Protein AF-A0A947B324-F1 (afdb_monomer_lite)

Secondary structure (DSSP, 8-state):
-EEEE-SSEEEEEEEEE-SSS-BEEEEEEEEEEHHHHTTSGGGTTTHHHHB-TTSEEEEEEEEEEBSSSEEEEE-HHHHTTS---

Foldseek 3Di:
DDWDDDPFKTKDKDWDQDPVVQWTWMKIWMKGALVVQCVVVVCVVCSVQQADPVRIHIWIKIWTDGNVDIDIDTPVVVVVPRDDD

Sequence (85 aa):
RLHLVGPIVQAEGTGTAGLLDKKLDLRLLIQIRAQYVGKIAPLRDIVTKIADEHGFVQLPLTIGGTLDEPVYGLDQRWLKKLPKG

pLDDT: mean 84.59, std 9.08, range [50.0, 93.31]

Structure (mmCIF, N/CA/C/O backbone):
data_AF-A0A947B324-F1
#
_entry.id   AF-A0A947B324-F1
#
loop_
_atom_site.group_PDB
_atom_site.id
_atom_site.type_symbol
_atom_site.label_atom_id
_atom_site.label_alt_id
_atom_site.label_comp_id
_atom_site.label_asym_id
_atom_site.label_entity_id
_atom_site.label_seq_id
_atom_site.pdbx_PDB_ins_code
_atom_site.Cartn_x
_atom_site.Cartn_y
_atom_site.Cartn_z
_atom_site.occupancy
_atom_site.B_iso_or_equiv
_atom_site.auth_seq_id
_atom_site.auth_comp_id
_atom_site.auth_asym_id
_atom_site.auth_atom_id
_atom_site.pdbx_PDB_model_num
ATOM 1 N N . ARG A 1 1 ? 4.179 12.735 -8.457 1.00 73.25 1 ARG A N 1
ATOM 2 C CA . ARG A 1 1 ? 3.237 12.432 -7.350 1.00 73.25 1 ARG A CA 1
ATOM 3 C C . ARG A 1 1 ? 1.969 11.890 -7.985 1.00 73.25 1 ARG A C 1
ATOM 5 O O . ARG A 1 1 ? 1.546 12.464 -8.979 1.00 73.25 1 ARG A O 1
ATOM 12 N N . LEU A 1 2 ? 1.443 10.776 -7.486 1.00 78.06 2 LEU A N 1
ATOM 13 C CA . LEU A 1 2 ? 0.289 10.081 -8.056 1.00 78.06 2 LEU A CA 1
ATOM 14 C C . LEU A 1 2 ? -0.891 10.253 -7.098 1.00 78.06 2 LEU A C 1
ATOM 16 O O . LEU A 1 2 ? -0.720 10.087 -5.892 1.00 78.06 2 LEU A O 1
ATOM 20 N N . HIS A 1 3 ? -2.044 10.649 -7.626 1.00 86.00 3 HIS A N 1
ATOM 21 C CA . HIS A 1 3 ? -3.255 10.860 -6.843 1.00 86.00 3 HIS A CA 1
ATOM 22 C C . HIS A 1 3 ? -4.446 10.320 -7.625 1.00 86.00 3 HIS A C 1
ATOM 24 O O . HIS A 1 3 ? -4.619 10.653 -8.797 1.00 86.00 3 HIS A O 1
ATOM 30 N N . LEU A 1 4 ? -5.231 9.461 -6.986 1.00 82.31 4 LEU A N 1
ATOM 31 C CA . LEU A 1 4 ? -6.369 8.796 -7.599 1.00 82.31 4 LEU A CA 1
ATOM 32 C C . LEU A 1 4 ? -7.525 8.831 -6.605 1.00 82.31 4 LEU A C 1
ATOM 34 O O . LEU A 1 4 ? -7.424 8.276 -5.513 1.00 82.31 4 LEU A O 1
ATOM 38 N N . VAL A 1 5 ? -8.609 9.511 -6.974 1.00 84.44 5 VAL A N 1
ATOM 39 C CA . VAL A 1 5 ? -9.778 9.705 -6.110 1.00 84.44 5 VAL A CA 1
ATOM 40 C C . VAL A 1 5 ? -10.966 9.002 -6.738 1.00 84.44 5 VAL A C 1
ATOM 42 O O . VAL A 1 5 ? -11.432 9.383 -7.809 1.00 84.44 5 VAL A O 1
ATOM 45 N N . GLY A 1 6 ? -11.450 7.967 -6.063 1.00 81.50 6 GLY A N 1
ATOM 46 C CA . GLY A 1 6 ? -12.663 7.252 -6.421 1.00 81.50 6 GLY A CA 1
ATOM 47 C C . GLY A 1 6 ? -13.644 7.176 -5.248 1.00 81.50 6 GLY A C 1
ATOM 48 O O . GLY A 1 6 ? -13.274 7.404 -4.096 1.00 81.50 6 GLY A O 1
ATOM 49 N N . PRO A 1 7 ? -14.907 6.805 -5.516 1.00 77.00 7 PRO A N 1
ATOM 50 C CA . PRO A 1 7 ? -15.953 6.725 -4.490 1.00 77.00 7 PRO A CA 1
ATOM 51 C C . PRO A 1 7 ? -15.738 5.587 -3.475 1.00 77.00 7 PRO A C 1
ATOM 53 O O . PRO A 1 7 ? -16.318 5.596 -2.390 1.00 77.00 7 PRO A O 1
ATOM 56 N N . ILE A 1 8 ? -14.933 4.583 -3.833 1.00 78.62 8 ILE A N 1
ATOM 57 C CA . ILE A 1 8 ? -14.701 3.364 -3.038 1.00 78.62 8 ILE A CA 1
ATOM 58 C C . ILE A 1 8 ? -13.251 3.262 -2.557 1.00 78.62 8 ILE A C 1
ATOM 60 O O . ILE A 1 8 ? -12.984 2.677 -1.504 1.00 78.62 8 ILE A O 1
ATOM 64 N N . VAL A 1 9 ? -12.327 3.820 -3.336 1.00 85.00 9 VAL A N 1
ATOM 65 C CA . VAL A 1 9 ? -10.891 3.728 -3.118 1.00 85.00 9 VAL A CA 1
ATOM 66 C C . VAL A 1 9 ? -10.252 5.068 -3.442 1.00 85.00 9 VAL A C 1
ATOM 68 O O . VAL A 1 9 ? -10.575 5.691 -4.453 1.00 85.00 9 VAL A O 1
ATOM 71 N N . GLN A 1 10 ? -9.348 5.498 -2.578 1.00 90.12 10 GLN A N 1
ATOM 72 C CA . GLN A 1 10 ? -8.477 6.640 -2.805 1.00 90.12 10 GLN A CA 1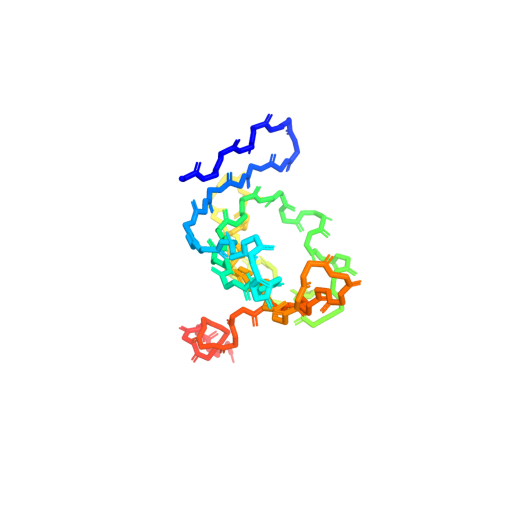
ATOM 73 C C . GLN A 1 10 ? -7.037 6.151 -2.709 1.00 90.12 10 GLN A C 1
ATOM 75 O O . GLN A 1 10 ? -6.744 5.239 -1.936 1.00 90.12 10 GLN A O 1
ATOM 80 N N . ALA A 1 11 ? -6.146 6.713 -3.512 1.00 90.00 11 ALA A N 1
ATOM 81 C CA . ALA A 1 11 ? -4.739 6.362 -3.490 1.00 90.00 11 ALA A CA 1
ATOM 82 C C . ALA A 1 11 ? -3.878 7.612 -3.637 1.00 90.00 11 ALA A C 1
ATOM 84 O O . ALA A 1 11 ? -4.057 8.407 -4.562 1.00 90.00 11 ALA A O 1
ATOM 85 N N . GLU A 1 12 ? -2.898 7.738 -2.754 1.00 92.38 12 GLU A N 1
ATOM 86 C CA . GLU A 1 12 ? -1.817 8.709 -2.865 1.00 92.38 12 GLU A CA 1
ATOM 87 C C . GLU A 1 12 ? -0.492 7.981 -2.991 1.00 92.38 12 GLU A C 1
ATOM 89 O O . GLU A 1 12 ? -0.285 6.943 -2.373 1.00 92.38 12 GLU A O 1
ATOM 94 N N . GLY A 1 13 ? 0.432 8.514 -3.783 1.00 89.94 13 GLY A N 1
ATOM 95 C CA . GLY A 1 13 ? 1.707 7.846 -3.961 1.00 89.94 13 GLY A CA 1
ATOM 96 C C . GLY A 1 13 ? 2.842 8.707 -4.470 1.00 89.94 13 GLY A C 1
ATOM 97 O O . GLY A 1 13 ? 2.671 9.762 -5.097 1.00 89.94 13 GLY A O 1
ATOM 98 N N . THR A 1 14 ? 4.042 8.211 -4.209 1.00 92.12 14 THR A N 1
ATOM 99 C CA . THR A 1 14 ? 5.307 8.778 -4.663 1.00 92.12 14 THR A CA 1
ATOM 100 C C . THR A 1 14 ? 6.204 7.669 -5.184 1.00 92.12 14 THR A C 1
ATOM 102 O O . THR A 1 14 ? 6.027 6.500 -4.854 1.00 92.12 14 THR A O 1
ATOM 105 N N . GLY A 1 15 ? 7.156 8.034 -6.035 1.00 90.50 15 GLY A N 1
ATOM 106 C CA . GLY A 1 15 ? 8.085 7.076 -6.605 1.00 90.50 15 GLY A CA 1
ATOM 107 C C . GLY A 1 15 ? 8.602 7.504 -7.964 1.00 90.50 15 GLY A C 1
ATOM 108 O O . GLY A 1 15 ? 8.400 8.649 -8.384 1.00 90.50 15 GLY A O 1
ATOM 109 N N . THR A 1 16 ? 9.263 6.571 -8.632 1.00 90.38 16 THR A N 1
ATOM 110 C CA . THR A 1 16 ? 9.912 6.765 -9.921 1.00 90.38 16 THR A CA 1
ATOM 111 C C . THR A 1 16 ? 9.438 5.728 -10.933 1.00 90.38 16 THR A C 1
ATOM 113 O O . THR A 1 16 ? 9.150 4.574 -10.612 1.00 90.38 16 THR A O 1
ATOM 116 N N . ALA A 1 17 ? 9.355 6.178 -12.182 1.00 88.50 17 ALA A N 1
ATOM 117 C CA . ALA A 1 17 ? 9.194 5.336 -13.353 1.00 88.50 17 ALA A CA 1
ATOM 118 C C . ALA A 1 17 ? 10.286 5.750 -14.339 1.00 88.50 17 ALA A C 1
ATOM 120 O O . ALA A 1 17 ? 10.248 6.850 -14.894 1.00 88.50 17 ALA A O 1
ATOM 121 N N . GLY A 1 18 ? 11.304 4.914 -14.487 1.00 88.88 18 GLY A N 1
ATOM 122 C CA . G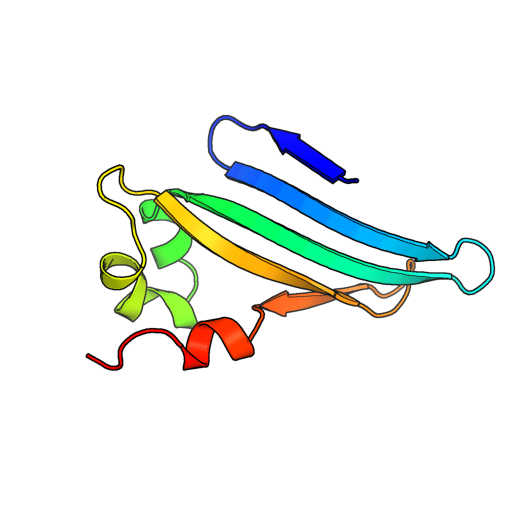LY A 1 18 ? 12.371 5.151 -15.442 1.00 88.88 18 GLY A CA 1
ATOM 123 C C . GLY A 1 18 ? 11.933 4.685 -16.823 1.00 88.88 18 GLY A C 1
ATOM 124 O O . GLY A 1 18 ? 11.604 3.523 -17.018 1.00 88.88 18 GLY A O 1
ATOM 125 N N . LEU A 1 19 ? 11.886 5.598 -17.795 1.00 85.94 19 LEU A N 1
ATOM 126 C CA . LEU A 1 19 ? 11.456 5.261 -19.159 1.00 85.94 19 LEU A CA 1
ATOM 127 C C . LEU A 1 19 ? 12.548 4.520 -19.946 1.00 85.94 19 LEU A C 1
ATOM 129 O O . LEU A 1 19 ? 12.236 3.705 -20.806 1.00 85.94 19 LEU A O 1
ATOM 133 N N . LEU A 1 20 ? 13.821 4.798 -19.642 1.00 89.25 20 LEU A N 1
ATOM 134 C CA . LEU A 1 20 ? 14.977 4.215 -20.335 1.00 89.25 20 LEU A CA 1
ATOM 135 C C . LEU A 1 20 ? 15.346 2.830 -19.795 1.00 89.25 20 LEU A C 1
ATOM 137 O O . LEU A 1 20 ? 15.591 1.912 -20.569 1.00 89.25 20 LEU A O 1
ATOM 141 N N . ASP A 1 21 ? 15.379 2.675 -18.472 1.00 88.44 21 ASP A N 1
ATOM 142 C CA . ASP A 1 21 ? 15.686 1.408 -17.796 1.00 88.44 21 ASP A CA 1
ATOM 143 C C . ASP A 1 21 ? 14.426 0.591 -17.469 1.00 88.44 21 ASP A C 1
ATOM 145 O O . ASP A 1 21 ? 14.522 -0.495 -16.897 1.00 88.44 21 ASP A O 1
ATOM 149 N N . LYS A 1 22 ? 13.251 1.125 -17.827 1.00 90.88 22 LYS A N 1
ATOM 150 C CA . LYS A 1 22 ? 11.921 0.582 -17.545 1.00 90.88 22 LYS A CA 1
ATOM 151 C C . LYS A 1 22 ? 11.662 0.297 -16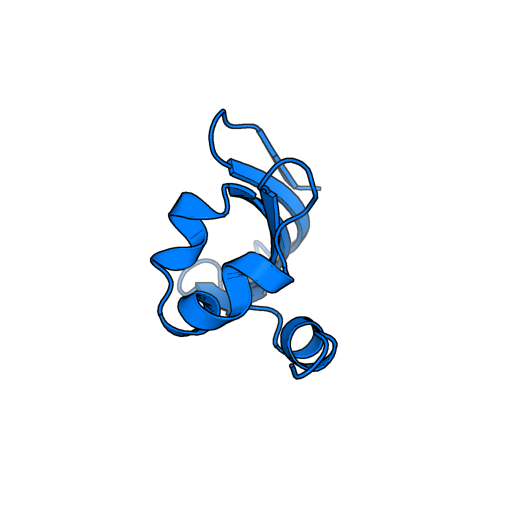.066 1.00 90.88 22 LYS A C 1
ATOM 153 O O . LYS A 1 22 ? 10.737 -0.453 -15.770 1.00 90.88 22 LYS A O 1
ATOM 158 N N . LYS A 1 23 ? 12.439 0.835 -15.123 1.00 93.31 23 LYS A N 1
ATOM 159 C CA . LYS A 1 23 ? 12.290 0.481 -13.705 1.00 93.31 23 LYS A CA 1
ATOM 160 C C . LYS A 1 23 ? 11.098 1.179 -13.070 1.00 93.31 23 LYS A C 1
ATOM 162 O O . LYS A 1 23 ? 10.862 2.364 -13.300 1.00 93.31 23 LYS A O 1
ATOM 167 N N . LEU A 1 24 ? 10.396 0.445 -12.213 1.00 91.56 24 LEU A N 1
ATOM 168 C CA . LEU A 1 24 ? 9.348 0.968 -11.345 1.00 91.56 24 LEU A CA 1
ATOM 169 C C . LEU A 1 24 ? 9.776 0.859 -9.882 1.00 91.56 24 LEU A C 1
ATOM 171 O O . LEU A 1 24 ? 10.200 -0.202 -9.428 1.00 91.56 24 LEU A O 1
ATOM 175 N N . ASP A 1 25 ? 9.617 1.954 -9.146 1.00 91.69 25 ASP A N 1
ATOM 176 C CA . ASP A 1 25 ? 9.630 1.973 -7.682 1.00 91.69 25 ASP A CA 1
ATOM 177 C C . ASP A 1 25 ? 8.592 2.992 -7.215 1.00 91.69 25 ASP A C 1
ATOM 179 O O . ASP A 1 25 ? 8.850 4.194 -7.161 1.00 91.69 25 ASP A O 1
ATOM 183 N N . LEU A 1 26 ? 7.382 2.514 -6.937 1.00 90.69 26 LEU A N 1
ATOM 184 C CA . LEU A 1 26 ? 6.272 3.316 -6.447 1.00 90.69 26 LEU A CA 1
ATOM 185 C C . LEU A 1 26 ? 5.847 2.836 -5.064 1.00 90.69 26 LEU A C 1
ATOM 187 O O . LEU A 1 26 ? 5.697 1.641 -4.803 1.00 90.69 26 LEU A O 1
ATOM 191 N N . ARG A 1 27 ? 5.567 3.797 -4.191 1.00 91.75 27 ARG A N 1
ATOM 192 C CA . ARG A 1 27 ? 4.930 3.590 -2.894 1.00 91.75 27 ARG A CA 1
ATOM 193 C C . ARG A 1 27 ? 3.581 4.269 -2.923 1.00 91.75 27 ARG A C 1
ATOM 195 O O . ARG A 1 27 ? 3.496 5.472 -3.172 1.00 91.75 27 ARG A O 1
ATOM 202 N N . LEU A 1 28 ? 2.541 3.488 -2.682 1.00 91.31 28 LEU A N 1
ATOM 203 C CA . LEU A 1 28 ? 1.164 3.947 -2.659 1.00 91.31 28 LEU A CA 1
ATOM 204 C C . LEU A 1 28 ? 0.600 3.760 -1.253 1.00 91.31 28 LEU A C 1
ATOM 206 O O . LEU A 1 28 ? 0.846 2.746 -0.609 1.00 91.31 28 LEU A O 1
ATOM 210 N N . LEU A 1 29 ? -0.190 4.715 -0.794 1.00 92.06 29 LEU A N 1
ATOM 211 C CA . LEU A 1 29 ? -1.063 4.592 0.356 1.00 92.06 29 LEU A CA 1
ATOM 212 C C . LEU A 1 29 ? -2.494 4.570 -0.165 1.00 92.06 29 LEU A C 1
ATOM 214 O O . LEU A 1 29 ? -2.977 5.563 -0.707 1.00 92.06 29 LEU A O 1
ATOM 218 N N . ILE A 1 30 ? -3.146 3.421 -0.033 1.00 91.81 30 ILE A N 1
ATOM 219 C CA . ILE A 1 30 ? -4.529 3.233 -0.453 1.00 91.81 30 ILE A CA 1
ATOM 220 C C . ILE A 1 30 ? -5.444 3.382 0.752 1.00 91.81 30 ILE A C 1
ATOM 222 O O . ILE A 1 30 ? -5.251 2.707 1.754 1.00 91.81 30 ILE A O 1
ATOM 226 N N . GLN A 1 31 ? -6.483 4.196 0.627 1.00 92.12 31 GLN A N 1
ATOM 227 C CA . GLN A 1 31 ? -7.602 4.243 1.553 1.00 92.12 31 GLN A CA 1
ATOM 228 C C . GLN A 1 31 ? -8.813 3.556 0.915 1.00 92.12 31 GLN A C 1
ATOM 230 O O . GLN A 1 31 ? -9.272 3.941 -0.160 1.00 92.12 31 GLN A O 1
AT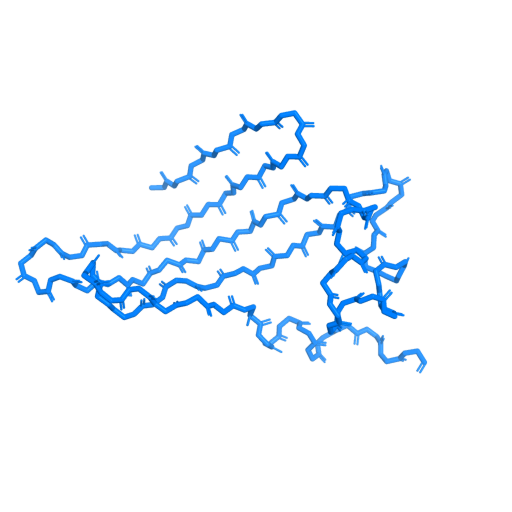OM 235 N N . ILE A 1 32 ? -9.330 2.518 1.566 1.00 91.56 32 ILE A N 1
ATOM 236 C CA . ILE A 1 32 ? -10.412 1.671 1.045 1.00 91.56 32 ILE A CA 1
ATOM 237 C C . ILE A 1 32 ? -11.362 1.268 2.176 1.00 91.56 32 ILE A C 1
ATOM 239 O O . ILE A 1 32 ? -10.939 1.119 3.319 1.00 91.56 32 ILE A O 1
ATOM 243 N N . ARG A 1 33 ? -12.656 1.070 1.892 1.00 88.69 33 ARG A N 1
ATOM 244 C CA . ARG A 1 33 ? -13.605 0.618 2.930 1.00 88.69 33 ARG A CA 1
ATOM 245 C C . ARG A 1 33 ? -13.256 -0.784 3.440 1.00 88.69 33 ARG A C 1
ATOM 247 O O . ARG A 1 33 ? -13.037 -1.701 2.644 1.00 88.69 33 ARG A O 1
ATOM 254 N N . ALA A 1 34 ? -13.319 -0.973 4.757 1.00 88.56 34 ALA A N 1
ATOM 255 C CA . ALA A 1 34 ? -13.031 -2.234 5.445 1.00 88.56 34 ALA A CA 1
ATOM 256 C C . ALA A 1 34 ? -13.801 -3.438 4.868 1.00 88.56 34 ALA A C 1
ATOM 258 O O . ALA A 1 34 ? -13.240 -4.523 4.711 1.00 88.56 34 ALA A O 1
ATOM 259 N N . GLN A 1 35 ? -15.055 -3.234 4.445 1.00 87.44 35 GLN A N 1
ATOM 260 C CA . GLN A 1 35 ? -15.890 -4.273 3.823 1.00 87.44 35 GLN A CA 1
ATOM 261 C C . GLN A 1 35 ? -15.267 -4.917 2.568 1.00 87.44 35 GLN A C 1
ATOM 263 O O . GLN A 1 35 ? -15.581 -6.057 2.230 1.00 87.44 35 GLN A O 1
ATOM 268 N N . TYR A 1 36 ? -14.388 -4.197 1.860 1.00 87.19 36 TYR A N 1
ATOM 269 C CA . TYR A 1 36 ? -13.672 -4.722 0.697 1.00 87.19 36 TYR A CA 1
ATOM 270 C C . TYR A 1 36 ? -12.342 -5.366 1.089 1.00 87.19 36 TYR A C 1
ATOM 272 O O . TYR A 1 36 ? -11.959 -6.373 0.498 1.00 87.19 36 TYR A O 1
ATOM 280 N N . VAL A 1 37 ? -11.674 -4.844 2.121 1.00 85.69 37 VAL A N 1
ATOM 281 C CA . VAL A 1 37 ? -10.408 -5.393 2.634 1.00 85.69 37 VAL A CA 1
ATOM 282 C C . VAL A 1 37 ? -10.599 -6.766 3.269 1.00 85.69 37 VAL A C 1
ATOM 284 O O . VAL A 1 37 ? -9.745 -7.628 3.098 1.00 85.69 37 VAL A O 1
ATOM 287 N N . GLY A 1 38 ? -11.746 -7.030 3.903 1.00 78.38 38 GLY A N 1
ATOM 288 C CA . GLY A 1 38 ? -12.067 -8.354 4.456 1.00 78.38 38 GLY A CA 1
ATOM 289 C C . GLY A 1 38 ? -12.073 -9.494 3.420 1.00 78.38 38 GLY A C 1
ATOM 290 O O . GLY A 1 38 ? -11.963 -10.667 3.779 1.00 78.38 38 GLY A O 1
ATOM 291 N N . LYS A 1 39 ? -12.147 -9.169 2.121 1.00 81.94 39 LYS A N 1
ATOM 292 C CA . LYS A 1 39 ? -12.034 -10.145 1.024 1.00 81.94 39 LYS A CA 1
ATOM 293 C C . LYS A 1 39 ? -10.585 -10.568 0.750 1.00 81.94 39 LYS A C 1
ATOM 295 O O . LYS A 1 39 ? -10.363 -11.605 0.131 1.00 81.94 39 LYS A O 1
ATOM 300 N N . ILE A 1 40 ? -9.602 -9.807 1.230 1.00 80.19 40 ILE A N 1
ATOM 301 C CA . ILE A 1 40 ? -8.176 -10.111 1.107 1.00 80.19 40 ILE A CA 1
ATOM 302 C C . ILE A 1 40 ? -7.814 -11.083 2.234 1.00 80.19 40 ILE A C 1
ATOM 304 O O . ILE A 1 40 ? -7.759 -10.694 3.396 1.00 80.19 40 ILE A O 1
ATOM 308 N N . ALA A 1 41 ? -7.583 -12.356 1.893 1.00 77.38 41 ALA A N 1
ATOM 309 C CA . ALA A 1 41 ? -7.371 -13.441 2.859 1.00 77.38 41 ALA A CA 1
ATOM 310 C C . ALA A 1 41 ? -6.402 -13.103 4.016 1.00 77.38 41 ALA A C 1
ATOM 312 O O . ALA A 1 41 ? -6.820 -13.256 5.160 1.00 77.38 41 ALA A O 1
ATOM 313 N N . PRO A 1 42 ? -5.181 -12.576 3.782 1.00 77.25 42 PRO A N 1
ATOM 314 C CA . PRO A 1 42 ? -4.260 -12.247 4.877 1.00 77.25 42 PRO A CA 1
ATOM 315 C C . PRO A 1 42 ? -4.706 -11.068 5.755 1.00 77.25 42 PRO A C 1
ATOM 317 O O . PRO A 1 42 ? -4.153 -10.874 6.832 1.00 77.25 42 PRO A O 1
ATOM 320 N N . LEU A 1 43 ? -5.668 -10.258 5.303 1.00 81.88 43 LEU A N 1
ATOM 321 C CA . LEU A 1 43 ? -6.145 -9.075 6.024 1.00 81.88 43 LEU A CA 1
ATOM 322 C C . LEU A 1 43 ? -7.497 -9.300 6.705 1.00 81.88 43 LEU A C 1
ATOM 324 O O . LEU A 1 43 ? -7.906 -8.479 7.523 1.00 81.88 43 LEU A O 1
ATOM 328 N N . ARG A 1 44 ? -8.185 -10.403 6.392 1.00 84.62 44 ARG A N 1
ATOM 329 C CA . ARG A 1 44 ? -9.542 -10.700 6.866 1.00 84.62 44 ARG A CA 1
ATOM 330 C C . ARG A 1 44 ? -9.666 -10.629 8.385 1.00 84.62 44 ARG A C 1
ATOM 332 O O . ARG A 1 44 ? -10.573 -9.972 8.881 1.00 84.62 44 ARG A O 1
ATOM 339 N N . ASP A 1 45 ? -8.727 -11.237 9.099 1.00 83.12 45 ASP A N 1
ATOM 340 C CA . ASP A 1 45 ? -8.798 -11.380 10.559 1.00 83.12 45 ASP A CA 1
ATOM 341 C C . ASP A 1 45 ? -8.312 -10.134 11.313 1.00 83.12 45 ASP A C 1
ATOM 343 O O . ASP A 1 45 ? -8.500 -10.007 12.523 1.00 83.12 45 ASP A O 1
ATOM 347 N N . ILE A 1 46 ? -7.681 -9.196 10.601 1.00 82.88 46 ILE A N 1
ATOM 348 C CA . ILE A 1 46 ? -7.162 -7.952 11.175 1.00 82.88 46 ILE A CA 1
ATOM 349 C C . ILE A 1 46 ? -7.920 -6.716 10.700 1.00 82.88 46 ILE A C 1
ATOM 351 O O . ILE A 1 46 ? -7.692 -5.645 11.249 1.00 82.88 46 ILE A O 1
ATOM 355 N N . VAL A 1 47 ? -8.832 -6.843 9.728 1.00 85.81 47 VAL A N 1
ATOM 356 C CA . VAL A 1 47 ? -9.503 -5.705 9.080 1.00 85.81 47 VAL A CA 1
ATOM 357 C C . VAL A 1 47 ? -10.213 -4.787 10.074 1.00 85.81 47 VAL A C 1
ATOM 359 O O . VAL A 1 47 ? -10.127 -3.572 9.955 1.00 85.81 47 VAL A O 1
ATOM 362 N N . THR A 1 48 ? -10.854 -5.356 11.095 1.00 84.56 48 THR A N 1
ATOM 363 C CA . THR A 1 48 ? -11.550 -4.602 12.148 1.00 84.56 48 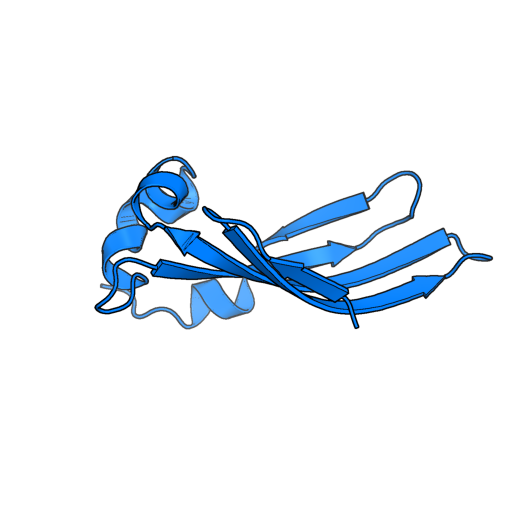THR A CA 1
ATOM 364 C C . THR A 1 48 ? -10.595 -3.887 13.100 1.00 84.56 48 THR A C 1
ATOM 366 O O . THR A 1 48 ? -10.985 -2.906 13.717 1.00 84.56 48 THR A O 1
ATOM 369 N N . LYS A 1 49 ? -9.342 -4.349 13.207 1.00 84.00 49 LYS A N 1
ATOM 370 C CA . LYS A 1 49 ? -8.294 -3.743 14.046 1.00 84.00 49 LYS A CA 1
ATOM 371 C C . LYS A 1 49 ? -7.576 -2.588 13.351 1.00 84.00 49 LYS A C 1
ATOM 373 O O . LYS A 1 49 ? -6.943 -1.778 14.015 1.00 84.00 49 LYS A O 1
ATOM 378 N N . ILE A 1 50 ? -7.622 -2.562 12.020 1.00 85.81 50 ILE A N 1
ATOM 379 C CA . ILE A 1 50 ? -6.924 -1.580 11.175 1.00 85.81 50 ILE A CA 1
ATOM 380 C C . ILE A 1 50 ? -7.873 -0.589 10.501 1.00 85.81 50 ILE A C 1
ATOM 382 O O . ILE A 1 50 ? -7.412 0.282 9.764 1.00 85.81 50 ILE A O 1
ATOM 386 N N . ALA A 1 51 ? -9.180 -0.757 10.700 1.00 89.62 51 ALA A N 1
ATOM 387 C CA . ALA A 1 51 ? -10.177 0.198 10.258 1.00 89.62 51 ALA A CA 1
ATOM 388 C C . ALA A 1 51 ? -10.209 1.394 11.217 1.00 89.62 51 ALA A C 1
ATOM 390 O O . ALA A 1 51 ? -10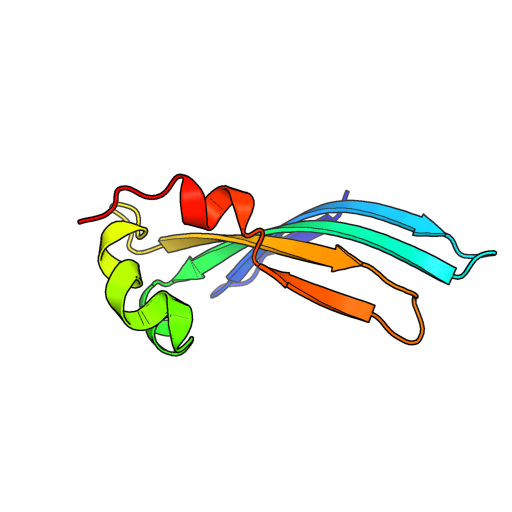.147 1.221 12.433 1.00 89.62 51 ALA A O 1
ATOM 391 N N . ASP A 1 52 ? -10.315 2.597 10.665 1.00 88.06 52 ASP A N 1
ATOM 392 C CA . ASP A 1 52 ? -10.586 3.805 11.432 1.00 88.06 52 ASP A CA 1
ATOM 393 C C . ASP A 1 52 ? -12.056 3.870 11.891 1.00 88.06 52 ASP A C 1
ATOM 395 O O . ASP A 1 52 ? -12.892 3.031 11.540 1.00 88.06 52 ASP A O 1
ATOM 399 N N . GLU A 1 53 ? -12.383 4.900 12.671 1.00 87.12 53 GLU A N 1
ATOM 400 C CA . GLU A 1 53 ? -13.739 5.154 13.181 1.00 87.12 53 GLU A CA 1
ATOM 401 C C . GLU A 1 53 ? -14.793 5.353 12.073 1.00 87.12 53 GLU A C 1
ATOM 403 O O . GLU A 1 53 ? -15.987 5.174 12.306 1.00 87.12 53 GLU A O 1
ATOM 408 N N . HIS A 1 54 ? -14.357 5.665 10.849 1.00 87.31 54 HIS A N 1
ATOM 409 C CA . HIS A 1 54 ? -15.205 5.865 9.676 1.00 87.31 54 HIS A CA 1
ATOM 410 C C . HIS A 1 54 ? -15.311 4.601 8.798 1.00 87.31 54 HIS A C 1
ATOM 412 O O . HIS A 1 54 ? -15.965 4.620 7.748 1.00 87.31 54 HIS A O 1
ATOM 418 N N . GLY A 1 55 ? -14.690 3.489 9.208 1.00 87.69 55 GLY A N 1
ATOM 419 C CA . GLY A 1 55 ? -14.721 2.210 8.501 1.00 87.69 55 GLY A CA 1
ATOM 420 C C . GLY A 1 55 ? -13.799 2.141 7.279 1.00 87.69 55 GLY A C 1
ATOM 421 O O . GLY A 1 55 ? -14.018 1.305 6.390 1.00 87.69 55 GLY A O 1
ATOM 422 N N . PHE A 1 56 ? -12.785 3.002 7.201 1.00 89.69 56 PHE A N 1
ATOM 423 C CA . PHE A 1 56 ? -11.745 2.958 6.177 1.00 89.69 56 PHE A CA 1
ATOM 424 C C . PHE A 1 56 ? -10.471 2.308 6.698 1.00 89.69 56 PHE A C 1
ATOM 426 O O . PHE A 1 56 ? -10.115 2.414 7.862 1.00 89.69 56 PHE A O 1
ATOM 433 N N . VAL A 1 57 ? -9.761 1.635 5.801 1.00 91.12 57 VAL A N 1
ATOM 434 C CA . VAL A 1 57 ? -8.465 1.019 6.061 1.00 91.12 57 VAL A CA 1
ATOM 435 C C . VAL A 1 57 ? -7.432 1.688 5.174 1.00 91.12 57 VAL A C 1
ATOM 437 O O . VAL A 1 57 ? -7.650 1.839 3.968 1.00 91.12 57 VAL A O 1
ATOM 440 N N . GLN A 1 58 ? -6.295 2.035 5.769 1.00 90.94 58 GLN A N 1
ATOM 441 C CA . GLN A 1 58 ? -5.118 2.499 5.048 1.00 90.94 58 GLN A CA 1
ATOM 442 C C . GLN A 1 58 ? -4.167 1.328 4.776 1.00 90.94 58 GLN A C 1
ATOM 444 O O . GLN A 1 58 ? -3.653 0.705 5.701 1.00 90.94 58 GLN A O 1
ATOM 449 N N . LEU A 1 59 ? -3.936 1.027 3.500 1.00 89.69 59 LEU A N 1
ATOM 450 C CA . LEU A 1 59 ? -3.065 -0.044 3.029 1.00 89.69 59 LEU A CA 1
ATOM 451 C C . LEU A 1 59 ? -1.867 0.543 2.276 1.00 89.69 59 LEU A C 1
ATOM 453 O O . LEU A 1 59 ? -2.036 1.062 1.168 1.00 89.69 59 LEU A O 1
ATOM 457 N N . PRO A 1 60 ? -0.651 0.450 2.831 1.00 90.44 60 PRO A N 1
ATOM 458 C CA . PRO A 1 60 ? 0.552 0.789 2.094 1.00 90.44 60 PRO A CA 1
ATOM 459 C C . PRO A 1 60 ? 0.899 -0.334 1.111 1.00 90.44 60 PRO A C 1
ATOM 461 O O . PRO A 1 60 ? 1.105 -1.486 1.503 1.00 90.44 60 PRO A O 1
ATOM 464 N N . LEU A 1 61 ? 0.978 0.011 -0.171 1.00 89.56 61 LEU A N 1
ATOM 465 C CA . LEU A 1 61 ? 1.391 -0.866 -1.257 1.00 89.56 61 LEU A CA 1
ATOM 466 C C . LEU A 1 61 ? 2.716 -0.405 -1.862 1.00 89.56 61 LEU A C 1
ATOM 468 O O . LEU A 1 61 ? 3.023 0.785 -1.931 1.00 89.56 61 LEU A O 1
ATOM 472 N N . THR A 1 62 ? 3.471 -1.366 -2.371 1.00 91.19 62 THR A N 1
ATOM 473 C CA . THR A 1 62 ? 4.671 -1.149 -3.173 1.00 91.19 62 THR A CA 1
ATOM 474 C C . THR A 1 62 ? 4.455 -1.708 -4.570 1.00 91.19 62 THR A C 1
ATOM 476 O O . THR A 1 62 ? 3.960 -2.828 -4.710 1.00 91.19 62 THR A O 1
ATOM 479 N N . ILE A 1 63 ? 4.863 -0.954 -5.586 1.00 90.25 63 ILE A N 1
ATOM 480 C CA . ILE A 1 63 ? 4.962 -1.417 -6.970 1.00 90.25 63 ILE A CA 1
ATOM 481 C C . ILE A 1 63 ? 6.429 -1.314 -7.367 1.00 90.25 63 ILE A C 1
ATOM 483 O O . ILE A 1 63 ? 6.969 -0.215 -7.446 1.00 90.25 63 ILE A O 1
ATOM 487 N N . GLY A 1 64 ? 7.072 -2.458 -7.563 1.00 91.81 64 GLY A N 1
ATOM 488 C CA . GLY A 1 64 ? 8.465 -2.564 -7.981 1.00 91.81 64 GLY A CA 1
ATOM 489 C C . GLY A 1 64 ? 8.604 -3.236 -9.346 1.00 91.81 64 GLY A C 1
ATOM 490 O O . GLY A 1 64 ? 7.613 -3.493 -10.028 1.00 91.81 64 GLY A O 1
ATOM 491 N N . GLY A 1 65 ? 9.834 -3.597 -9.706 1.00 91.69 65 GLY A N 1
ATOM 492 C CA . GLY A 1 65 ? 10.121 -4.366 -10.918 1.00 91.69 65 GLY A CA 1
ATOM 493 C C . GLY A 1 65 ? 10.287 -3.469 -12.139 1.00 91.69 65 GLY A C 1
ATOM 494 O O . GLY A 1 65 ? 11.009 -2.467 -12.083 1.00 91.69 65 GLY A O 1
ATOM 495 N N . THR A 1 66 ? 9.648 -3.841 -13.245 1.00 93.19 66 THR A N 1
ATOM 496 C CA . THR A 1 66 ? 9.733 -3.102 -14.510 1.00 93.19 66 THR A CA 1
ATOM 497 C C . THR A 1 66 ? 8.353 -2.689 -15.016 1.00 93.19 66 THR A C 1
ATOM 499 O O . THR A 1 66 ? 7.337 -3.200 -14.558 1.00 93.19 66 THR A O 1
ATOM 502 N N . LEU A 1 67 ? 8.303 -1.757 -15.972 1.00 87.19 67 LEU A N 1
ATOM 503 C CA . LEU A 1 67 ? 7.067 -1.343 -16.645 1.00 87.19 67 LEU A CA 1
ATOM 504 C C . LEU A 1 67 ? 6.362 -2.514 -17.350 1.00 87.19 67 LEU A C 1
ATOM 506 O O . LEU A 1 67 ? 5.136 -2.510 -17.422 1.00 87.19 67 LEU A O 1
ATOM 510 N N . ASP A 1 68 ? 7.125 -3.492 -17.850 1.00 90.62 68 ASP A N 1
ATOM 511 C CA . ASP A 1 68 ? 6.587 -4.674 -18.535 1.00 90.62 68 ASP A CA 1
ATOM 512 C C . ASP A 1 68 ? 6.179 -5.777 -17.533 1.00 90.62 68 ASP A C 1
ATOM 514 O O . ASP A 1 68 ? 5.204 -6.491 -17.755 1.00 90.62 68 ASP A O 1
ATOM 518 N N . GLU A 1 69 ? 6.896 -5.891 -16.409 1.00 91.81 69 GLU A N 1
ATOM 519 C CA . GLU A 1 69 ? 6.674 -6.888 -15.353 1.00 91.81 69 GLU A CA 1
ATOM 520 C C . GLU A 1 69 ? 6.626 -6.217 -13.965 1.00 91.81 69 GLU A C 1
ATOM 522 O O . GLU A 1 69 ? 7.579 -6.297 -13.175 1.00 91.81 69 GLU A O 1
ATOM 527 N N . PRO A 1 70 ? 5.527 -5.510 -13.647 1.00 90.44 70 PRO A N 1
ATOM 528 C CA . PRO A 1 70 ? 5.372 -4.859 -12.356 1.00 90.44 70 PRO A CA 1
ATOM 529 C C . PRO A 1 70 ? 5.120 -5.888 -11.250 1.00 90.44 70 PRO A C 1
ATOM 531 O O . PRO A 1 70 ? 4.286 -6.786 -11.373 1.00 90.44 70 PRO A O 1
ATOM 534 N N . VAL A 1 71 ? 5.803 -5.717 -10.119 1.00 91.62 71 VAL A N 1
ATOM 535 C CA . VAL A 1 71 ? 5.633 -6.551 -8.925 1.00 91.62 71 VAL A CA 1
ATOM 536 C C . VAL A 1 71 ? 4.888 -5.761 -7.860 1.00 91.62 71 VAL A C 1
ATOM 538 O O . VAL A 1 71 ? 5.363 -4.724 -7.399 1.00 91.62 71 VAL A O 1
ATOM 541 N N . TYR A 1 72 ? 3.738 -6.276 -7.435 1.00 88.69 72 TYR A N 1
ATOM 542 C CA . TYR A 1 72 ? 2.892 -5.650 -6.421 1.00 88.69 72 TYR A CA 1
ATOM 543 C C . TYR A 1 72 ? 3.081 -6.319 -5.062 1.00 88.69 72 TYR A C 1
ATOM 545 O O . TYR A 1 72 ? 3.135 -7.544 -4.959 1.00 88.69 72 TYR A O 1
ATOM 553 N N . GLY A 1 73 ? 3.120 -5.520 -4.002 1.00 86.94 73 GLY A N 1
ATOM 554 C CA . GLY A 1 73 ? 3.217 -6.025 -2.639 1.00 86.94 73 GLY A CA 1
ATOM 555 C C . GLY A 1 73 ? 2.526 -5.119 -1.634 1.00 86.94 73 GLY A C 1
ATOM 556 O O . GLY A 1 73 ? 2.405 -3.916 -1.844 1.00 86.94 73 GLY A O 1
ATOM 557 N N . LEU A 1 74 ? 2.084 -5.706 -0.524 1.00 85.44 74 LEU A N 1
ATOM 558 C CA . LEU A 1 74 ? 1.796 -4.955 0.696 1.00 85.44 74 LEU A CA 1
ATOM 559 C C . LEU A 1 74 ? 3.123 -4.613 1.371 1.00 85.44 74 LEU A C 1
ATOM 561 O O . LEU A 1 74 ? 4.006 -5.472 1.456 1.00 85.44 74 LEU A O 1
ATOM 565 N N . ASP A 1 75 ? 3.254 -3.397 1.901 1.00 80.69 75 ASP A N 1
ATOM 566 C CA . ASP A 1 75 ? 4.413 -3.060 2.722 1.00 80.69 75 ASP A CA 1
ATOM 567 C C . ASP A 1 75 ? 4.371 -3.883 4.019 1.00 80.69 75 ASP A C 1
ATOM 569 O O . ASP A 1 75 ? 3.695 -3.564 5.000 1.00 80.69 75 ASP A O 1
ATOM 573 N N . GLN A 1 76 ? 5.121 -4.981 4.034 1.00 70.38 76 GLN A N 1
ATOM 574 C CA . GLN A 1 76 ? 5.177 -5.897 5.168 1.00 70.38 76 GLN A CA 1
ATOM 575 C C . GLN A 1 76 ? 5.766 -5.250 6.430 1.00 70.38 76 GLN A C 1
ATOM 577 O O . GLN A 1 76 ? 5.551 -5.755 7.534 1.00 70.38 76 GLN A O 1
ATOM 582 N N . ARG A 1 77 ? 6.498 -4.131 6.309 1.00 71.69 77 ARG A N 1
ATOM 583 C CA . ARG A 1 77 ? 6.997 -3.383 7.475 1.00 71.69 77 ARG A CA 1
ATOM 584 C C . ARG A 1 77 ? 5.848 -2.741 8.239 1.00 71.69 77 ARG A C 1
ATOM 586 O O . ARG A 1 77 ? 5.953 -2.587 9.452 1.00 71.69 77 ARG A O 1
ATOM 593 N N . TRP A 1 78 ? 4.768 -2.388 7.546 1.00 74.62 78 TRP A N 1
ATOM 594 C CA . TRP A 1 78 ? 3.552 -1.875 8.161 1.00 74.62 78 TRP A CA 1
ATOM 595 C C . TRP A 1 78 ? 2.784 -2.981 8.888 1.00 74.62 78 TRP A C 1
ATOM 597 O O . TRP A 1 78 ? 2.441 -2.802 10.053 1.00 74.62 78 TRP A O 1
ATOM 607 N N . LEU A 1 79 ? 2.639 -4.166 8.280 1.00 67.75 79 LEU A N 1
ATOM 608 C CA . LEU A 1 79 ? 1.989 -5.316 8.930 1.00 67.75 79 LEU A CA 1
ATOM 609 C C . LEU A 1 79 ? 2.653 -5.693 10.264 1.00 67.75 79 LEU A C 1
ATOM 611 O O . LEU A 1 79 ? 1.968 -6.024 11.226 1.00 67.75 79 LEU A O 1
ATOM 615 N N . LYS A 1 80 ? 3.985 -5.594 10.352 1.00 66.62 80 LYS A N 1
ATOM 616 C CA . LYS A 1 80 ? 4.744 -5.874 11.586 1.00 66.62 80 LYS A CA 1
ATOM 617 C C . LYS A 1 80 ? 4.531 -4.849 12.707 1.00 66.62 80 LYS A C 1
ATOM 619 O O . LYS A 1 80 ? 4.878 -5.146 13.846 1.00 66.62 80 LYS A O 1
ATOM 624 N N . LYS A 1 81 ? 4.018 -3.655 12.392 1.00 65.19 81 LYS A N 1
ATOM 625 C CA . LYS A 1 81 ? 3.750 -2.573 13.356 1.00 65.19 81 LYS A CA 1
ATOM 626 C C . LYS A 1 81 ? 2.319 -2.583 13.881 1.00 65.19 81 LYS A C 1
ATOM 628 O O . LYS A 1 81 ? 2.021 -1.844 14.814 1.00 65.19 81 LYS A O 1
ATOM 633 N N . LEU A 1 82 ? 1.443 -3.390 13.287 1.00 65.75 82 LEU A N 1
ATOM 634 C CA . LEU A 1 82 ? 0.088 -3.547 13.785 1.00 65.75 82 LEU A CA 1
ATOM 635 C C . LEU A 1 82 ? 0.125 -4.281 15.129 1.00 65.75 82 LEU A C 1
ATOM 637 O O . LEU A 1 82 ? 0.870 -5.259 15.260 1.00 65.75 82 LEU A O 1
ATOM 641 N N . PRO A 1 83 ? -0.650 -3.827 16.129 1.00 55.16 83 PRO A N 1
ATOM 642 C CA . PRO A 1 83 ? -0.718 -4.509 17.409 1.00 55.16 83 PRO A CA 1
ATOM 643 C C . PRO A 1 83 ? -1.127 -5.964 17.172 1.00 55.16 83 PRO A C 1
ATOM 645 O O . PRO A 1 83 ? -2.167 -6.251 16.572 1.00 55.16 83 PRO A O 1
ATOM 648 N N . LYS A 1 84 ? -0.275 -6.892 17.622 1.00 53.16 84 LYS A N 1
ATOM 649 C CA . LYS A 1 84 ? -0.658 -8.297 17.736 1.00 53.16 84 LYS A CA 1
ATOM 650 C C . LYS A 1 84 ? -1.754 -8.331 18.793 1.00 53.16 84 LYS A C 1
ATOM 652 O O . LYS A 1 84 ? -1.507 -7.921 19.925 1.00 53.16 84 LYS A O 1
ATOM 657 N N . GLY A 1 85 ? -2.968 -8.676 18.369 1.00 50.00 85 GLY A N 1
ATOM 658 C CA . GLY A 1 85 ? -4.062 -8.881 19.317 1.00 50.00 85 GLY A CA 1
ATOM 659 C C . GLY A 1 85 ? -3.894 -10.165 20.100 1.00 50.00 85 GLY A C 1
ATOM 660 O O . GLY A 1 85 ? -2.966 -10.939 19.773 1.00 50.00 85 GLY A O 1
#

Radius of gyration: 14.2 Å; chains: 1; bounding box: 32×26×40 Å